Protein AF-I4VQX2-F1 (afdb_monomer)

Structure (mmCIF, N/CA/C/O backbone):
data_AF-I4VQX2-F1
#
_entry.id   AF-I4VQX2-F1
#
loop_
_atom_site.group_PDB
_atom_site.id
_atom_site.type_symbol
_atom_site.label_atom_id
_atom_site.label_alt_id
_atom_site.label_comp_id
_atom_site.label_asym_id
_atom_site.label_entity_id
_atom_site.label_seq_id
_atom_site.pdbx_PDB_ins_code
_atom_site.Cartn_x
_atom_site.Cartn_y
_atom_site.Cartn_z
_atom_site.occupancy
_atom_site.B_iso_or_equiv
_atom_site.auth_seq_id
_atom_site.auth_comp_id
_atom_site.auth_asym_id
_atom_site.auth_atom_id
_atom_site.pdbx_PDB_model_num
ATOM 1 N N . MET A 1 1 ? -6.074 4.487 14.059 1.00 84.56 1 MET A N 1
ATOM 2 C CA . MET A 1 1 ? -6.327 4.906 12.659 1.00 84.56 1 MET A CA 1
ATOM 3 C C . MET A 1 1 ? -5.172 5.725 12.090 1.00 84.56 1 MET A C 1
ATOM 5 O O . MET A 1 1 ? -4.610 5.295 11.096 1.00 84.56 1 MET A O 1
ATOM 9 N N . VAL A 1 2 ? -4.768 6.838 12.719 1.00 89.19 2 VAL A N 1
ATOM 10 C CA . VAL A 1 2 ? -3.689 7.712 12.203 1.00 89.19 2 VAL A CA 1
ATOM 11 C C . VAL A 1 2 ? -2.373 6.962 11.964 1.00 89.19 2 VAL A C 1
ATOM 13 O O . VAL A 1 2 ? -1.814 7.066 10.882 1.00 89.19 2 VAL A O 1
ATOM 16 N N . ALA A 1 3 ? -1.926 6.132 12.912 1.00 93.50 3 ALA A N 1
ATOM 17 C CA . ALA A 1 3 ? -0.709 5.331 12.740 1.00 93.50 3 ALA A CA 1
ATOM 18 C C . ALA A 1 3 ? -0.769 4.387 11.521 1.00 93.50 3 ALA A C 1
ATOM 20 O O . ALA A 1 3 ? 0.198 4.289 10.776 1.00 93.50 3 ALA A O 1
ATOM 21 N N . VAL A 1 4 ? -1.921 3.748 11.273 1.00 92.50 4 VAL A N 1
ATOM 22 C CA . VAL A 1 4 ? -2.128 2.880 10.098 1.00 92.50 4 VAL A CA 1
ATOM 23 C C . VAL A 1 4 ? -2.120 3.693 8.807 1.00 92.50 4 VAL A C 1
ATOM 25 O O . VAL A 1 4 ? -1.539 3.252 7.826 1.00 92.50 4 VAL A O 1
ATOM 28 N N . ALA A 1 5 ? -2.698 4.896 8.808 1.00 92.12 5 ALA A N 1
ATOM 29 C CA . ALA A 1 5 ? -2.647 5.788 7.653 1.00 92.12 5 ALA A CA 1
ATOM 30 C C . ALA A 1 5 ? -1.213 6.262 7.353 1.00 92.12 5 ALA A C 1
ATOM 32 O O . ALA A 1 5 ? -0.801 6.247 6.198 1.00 92.12 5 ALA A O 1
ATOM 33 N N . ILE A 1 6 ? -0.428 6.619 8.377 1.00 93.12 6 ILE A N 1
ATOM 34 C CA . ILE A 1 6 ? 0.991 6.976 8.210 1.00 93.12 6 ILE A CA 1
ATOM 35 C C . ILE A 1 6 ? 1.769 5.782 7.657 1.00 93.12 6 ILE A C 1
ATOM 37 O O . ILE A 1 6 ? 2.477 5.924 6.663 1.00 93.12 6 ILE A O 1
ATOM 41 N N . LEU A 1 7 ? 1.596 4.599 8.253 1.00 94.69 7 LEU A N 1
ATOM 42 C CA . LEU A 1 7 ? 2.227 3.374 7.770 1.00 94.69 7 LEU A CA 1
ATOM 43 C C . LEU A 1 7 ? 1.851 3.096 6.310 1.00 94.69 7 LEU A C 1
ATOM 45 O O . LEU A 1 7 ? 2.723 2.799 5.505 1.00 94.69 7 LEU A O 1
ATOM 49 N N . PHE A 1 8 ? 0.580 3.265 5.946 1.00 95.25 8 PHE A N 1
ATOM 50 C CA . PHE A 1 8 ? 0.103 3.094 4.577 1.00 95.25 8 PHE A CA 1
ATOM 51 C C . PHE A 1 8 ? 0.802 4.044 3.595 1.00 95.25 8 PHE A C 1
ATOM 53 O O . PHE A 1 8 ? 1.217 3.613 2.520 1.00 95.25 8 PHE A O 1
ATOM 60 N N . VAL A 1 9 ? 0.977 5.320 3.957 1.00 93.56 9 VAL A N 1
ATOM 61 C CA . VAL A 1 9 ? 1.700 6.300 3.125 1.00 93.56 9 VAL A CA 1
ATOM 62 C C . VAL A 1 9 ? 3.159 5.883 2.941 1.00 93.56 9 VAL A C 1
ATOM 64 O O . VAL A 1 9 ? 3.666 5.891 1.820 1.00 93.56 9 VAL A O 1
ATOM 67 N N . LEU A 1 10 ? 3.830 5.480 4.023 1.00 93.12 10 LEU A N 1
ATOM 68 C CA . LEU A 1 10 ? 5.229 5.049 3.971 1.00 93.12 10 LEU A CA 1
ATOM 69 C C . LEU A 1 10 ? 5.395 3.800 3.100 1.00 93.12 10 LEU A C 1
ATOM 71 O O . LEU A 1 10 ? 6.273 3.765 2.241 1.00 93.12 10 LEU A O 1
ATOM 75 N N . LEU A 1 11 ? 4.520 2.807 3.278 1.00 92.56 11 LEU A N 1
ATOM 76 C CA . LEU A 1 11 ? 4.521 1.595 2.467 1.00 92.56 11 LEU A CA 1
ATOM 77 C C . LEU A 1 11 ? 4.214 1.908 0.997 1.00 92.56 11 LEU A C 1
ATOM 79 O O . LEU A 1 11 ? 4.886 1.373 0.126 1.00 92.56 11 LEU A O 1
ATOM 83 N N . THR A 1 12 ? 3.284 2.826 0.711 1.00 91.62 12 THR A N 1
ATOM 84 C CA . THR A 1 12 ? 2.987 3.292 -0.659 1.00 91.62 12 THR A CA 1
ATOM 85 C C . THR A 1 12 ? 4.236 3.835 -1.354 1.00 91.62 12 THR A C 1
ATOM 87 O O . THR A 1 12 ? 4.509 3.480 -2.499 1.00 91.62 12 THR A O 1
ATOM 90 N N . GLY A 1 13 ? 5.026 4.654 -0.655 1.00 88.38 13 GLY A N 1
ATOM 91 C CA . GLY A 1 13 ? 6.282 5.185 -1.187 1.00 88.38 13 GLY A CA 1
ATOM 92 C C . GLY A 1 13 ? 7.330 4.107 -1.486 1.00 88.38 13 GLY A C 1
ATOM 93 O O . GLY A 1 13 ? 8.127 4.278 -2.406 1.00 88.38 13 GLY A O 1
ATOM 94 N N . LEU A 1 14 ? 7.323 2.993 -0.744 1.00 89.25 14 LEU A N 1
ATOM 95 C CA . LEU A 1 14 ? 8.216 1.856 -0.997 1.00 89.25 14 LEU A CA 1
ATOM 96 C C . LEU A 1 14 ? 7.824 1.078 -2.256 1.00 89.25 14 LEU A C 1
ATOM 98 O O . LEU A 1 14 ? 8.711 0.720 -3.025 1.00 89.25 14 LEU A O 1
ATOM 102 N N . ILE A 1 15 ? 6.528 0.831 -2.478 1.00 89.50 15 ILE A N 1
ATOM 103 C CA . ILE A 1 15 ? 6.069 0.083 -3.665 1.00 89.50 15 ILE A CA 1
ATOM 104 C C . ILE A 1 15 ? 6.214 0.895 -4.950 1.00 89.50 15 ILE A C 1
ATOM 106 O O . ILE A 1 15 ? 6.512 0.324 -5.992 1.00 89.50 15 ILE A O 1
ATOM 110 N N . ASP A 1 16 ? 5.985 2.208 -4.891 1.00 86.94 16 ASP A N 1
ATOM 111 C CA . ASP A 1 16 ? 6.117 3.070 -6.069 1.00 86.94 16 ASP A CA 1
ATOM 112 C C . ASP A 1 16 ? 7.591 3.244 -6.486 1.00 86.94 16 ASP A C 1
ATOM 114 O O . ASP A 1 16 ? 7.917 3.345 -7.665 1.00 86.94 16 ASP A O 1
ATOM 118 N N . GLY A 1 17 ? 8.519 3.277 -5.521 1.00 79.31 17 GLY A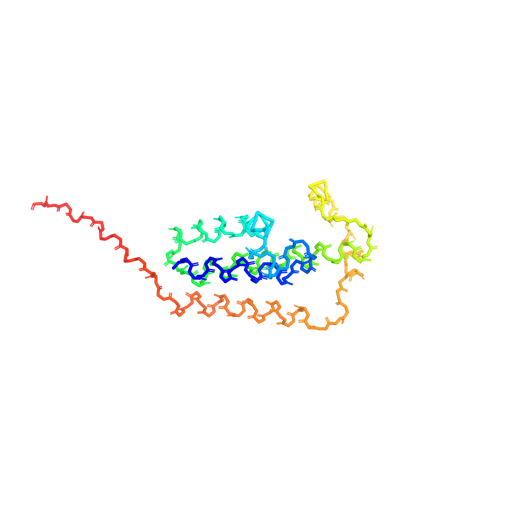 N 1
ATOM 119 C CA . GLY A 1 17 ? 9.964 3.297 -5.787 1.00 79.31 17 GLY A CA 1
ATOM 120 C C . GLY A 1 17 ? 10.503 4.592 -6.421 1.00 79.31 17 GLY A C 1
ATOM 121 O O . GLY A 1 17 ? 11.718 4.781 -6.513 1.00 79.31 17 GLY A O 1
ATOM 122 N N . HIS A 1 18 ? 9.637 5.530 -6.814 1.00 82.56 18 HIS A N 1
ATOM 123 C CA . HIS A 1 18 ? 10.034 6.820 -7.372 1.00 82.56 18 HIS A CA 1
ATOM 124 C C . HIS A 1 18 ? 10.691 7.732 -6.319 1.00 82.56 18 HIS A C 1
ATOM 126 O O . HIS A 1 18 ? 10.182 7.955 -5.218 1.00 82.56 18 HIS A O 1
ATOM 132 N N . LYS A 1 19 ? 11.804 8.381 -6.694 1.00 82.75 19 LYS A N 1
ATOM 133 C CA . LYS A 1 19 ? 12.594 9.264 -5.803 1.00 82.75 19 LYS A CA 1
ATOM 134 C C . LYS A 1 19 ? 11.803 10.446 -5.214 1.00 82.75 19 LYS A C 1
ATOM 136 O O . LYS A 1 19 ? 12.196 10.992 -4.179 1.00 82.75 19 LYS A O 1
ATOM 141 N N . GLY A 1 20 ? 10.726 10.871 -5.881 1.00 82.50 20 GLY A N 1
ATOM 142 C CA . GLY A 1 20 ? 9.850 11.965 -5.442 1.00 82.50 20 GLY A CA 1
ATOM 143 C C . GLY A 1 20 ? 8.862 11.579 -4.335 1.00 82.50 20 GLY A C 1
ATOM 144 O O . GLY A 1 20 ? 8.379 12.457 -3.626 1.00 82.50 20 GLY A O 1
ATOM 145 N N . VAL A 1 21 ? 8.607 10.282 -4.146 1.00 85.38 21 VAL A N 1
ATOM 146 C CA . VAL A 1 21 ? 7.630 9.752 -3.176 1.00 85.38 21 VAL A CA 1
ATOM 147 C C . VAL A 1 21 ? 8.257 8.799 -2.155 1.00 85.38 21 VAL A C 1
ATOM 149 O O . VAL A 1 21 ? 7.542 8.181 -1.371 1.00 85.38 21 VAL A O 1
ATOM 152 N N . ALA A 1 22 ? 9.590 8.693 -2.140 1.00 88.38 22 ALA A N 1
ATOM 153 C CA . ALA A 1 22 ? 10.318 7.875 -1.177 1.00 88.38 22 ALA A CA 1
ATOM 154 C C . ALA A 1 22 ? 9.920 8.228 0.273 1.00 88.38 22 ALA A C 1
ATOM 156 O O . ALA A 1 22 ? 9.677 9.403 0.556 1.00 88.38 22 ALA A O 1
ATOM 157 N N . PRO A 1 23 ? 9.927 7.274 1.222 1.00 86.69 23 PRO A N 1
ATOM 158 C CA . PRO A 1 23 ? 9.432 7.500 2.586 1.00 86.69 23 PRO A CA 1
ATOM 159 C C . PRO A 1 23 ? 10.025 8.736 3.280 1.00 86.69 23 PRO A C 1
ATOM 161 O O . PRO A 1 23 ? 9.306 9.507 3.912 1.00 86.69 23 PRO A O 1
ATOM 164 N N . LEU A 1 24 ? 11.325 8.988 3.092 1.00 88.56 24 LEU A N 1
ATOM 165 C CA . LEU A 1 24 ? 12.017 10.137 3.684 1.00 88.56 24 LEU A CA 1
ATOM 166 C C . LEU A 1 24 ? 11.523 11.490 3.137 1.00 88.56 24 LEU A C 1
ATOM 168 O O . LEU A 1 24 ? 11.588 12.503 3.834 1.00 88.56 24 LEU A O 1
ATOM 172 N N . ARG A 1 25 ? 10.968 11.521 1.915 1.00 89.00 25 ARG A N 1
ATOM 173 C CA . ARG A 1 25 ? 10.368 12.730 1.327 1.00 89.00 25 ARG A CA 1
ATOM 174 C C . ARG A 1 25 ? 9.172 13.221 2.125 1.00 89.00 25 ARG A C 1
ATOM 176 O O . ARG A 1 25 ? 8.866 14.401 2.020 1.00 89.00 25 ARG A O 1
ATOM 183 N N . LEU A 1 26 ? 8.544 12.391 2.960 1.00 85.00 26 LEU A N 1
ATOM 184 C CA . LEU A 1 26 ? 7.452 12.828 3.827 1.00 85.00 26 LEU A CA 1
ATOM 185 C C . LEU A 1 26 ? 7.877 13.966 4.777 1.00 85.00 26 LEU A C 1
ATOM 187 O O . LEU A 1 26 ? 7.062 14.828 5.084 1.00 85.00 26 LEU A O 1
ATOM 191 N N . LEU A 1 27 ? 9.151 14.010 5.186 1.00 89.75 27 LEU A N 1
ATOM 192 C CA . LEU A 1 27 ? 9.681 15.042 6.089 1.00 89.75 27 LEU A CA 1
ATOM 193 C C . LEU A 1 27 ? 10.034 16.357 5.379 1.00 89.75 27 LEU A C 1
ATOM 195 O O . LEU A 1 27 ? 10.069 17.406 6.012 1.00 89.75 27 LEU A O 1
ATOM 199 N N . ILE A 1 28 ? 10.311 16.301 4.075 1.00 91.19 28 ILE A N 1
ATOM 200 C CA . ILE A 1 28 ? 10.831 17.439 3.297 1.00 91.19 28 ILE A CA 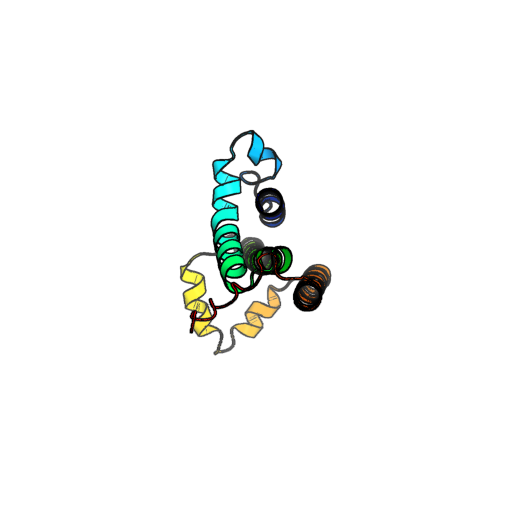1
ATOM 201 C C . ILE A 1 28 ? 9.748 18.007 2.372 1.00 91.19 28 ILE A C 1
ATOM 203 O O . ILE A 1 28 ? 9.600 19.216 2.223 1.00 91.19 28 ILE A O 1
ATOM 207 N N . GLN A 1 29 ? 8.978 17.128 1.733 1.00 89.81 29 GLN A N 1
ATOM 208 C CA . GLN A 1 29 ? 7.953 17.451 0.750 1.00 89.81 29 GLN A CA 1
ATOM 209 C C . GLN A 1 29 ? 6.767 16.475 0.872 1.00 89.81 29 GLN A C 1
ATOM 211 O O . GLN A 1 29 ? 6.568 15.614 0.012 1.00 89.81 29 GLN A O 1
ATOM 216 N N . PRO A 1 30 ? 5.930 16.613 1.918 1.00 89.12 30 PRO A N 1
ATOM 217 C CA . PRO A 1 30 ? 4.873 15.646 2.228 1.00 89.12 30 PRO A CA 1
ATOM 218 C C . PRO A 1 30 ? 3.783 15.548 1.158 1.00 89.12 30 PRO A C 1
ATOM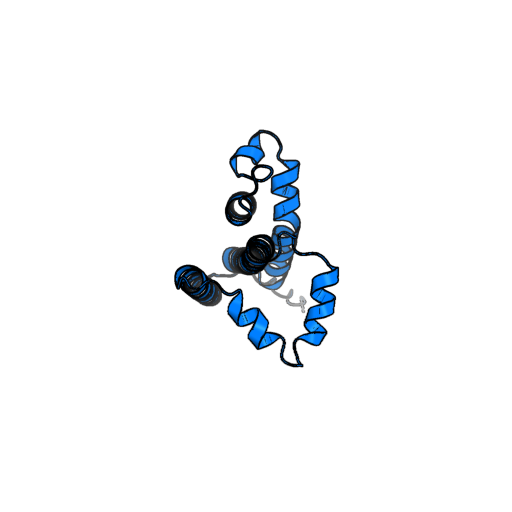 220 O O . PRO A 1 30 ? 3.107 14.526 1.062 1.00 89.12 30 PRO A O 1
ATOM 223 N N . LYS A 1 31 ? 3.610 16.592 0.337 1.00 91.69 31 LYS A N 1
ATOM 224 C CA . LYS A 1 31 ? 2.535 16.669 -0.661 1.00 91.69 31 LYS A CA 1
ATOM 225 C C . LYS A 1 31 ? 2.550 15.491 -1.638 1.00 91.69 31 LYS A C 1
ATOM 227 O O . LYS A 1 31 ? 1.486 14.956 -1.923 1.00 91.69 31 LYS A O 1
ATOM 232 N N . PHE A 1 32 ? 3.720 15.071 -2.126 1.00 88.56 32 PHE A N 1
ATOM 233 C CA . PHE A 1 32 ? 3.799 14.006 -3.132 1.00 88.56 32 PHE A CA 1
ATOM 234 C C . PHE A 1 32 ? 3.551 12.605 -2.560 1.00 88.56 32 PHE A C 1
ATOM 236 O O . PHE A 1 32 ? 2.665 11.933 -3.086 1.00 88.56 32 PHE A O 1
ATOM 243 N N . PRO A 1 33 ? 4.210 12.164 -1.466 1.00 90.06 33 PRO A N 1
ATOM 244 C CA . PRO A 1 33 ? 3.862 10.894 -0.825 1.00 90.06 33 PRO A CA 1
ATOM 245 C C . PRO A 1 33 ? 2.383 10.808 -0.421 1.00 90.06 33 PRO A C 1
ATOM 247 O O . PRO A 1 33 ? 1.749 9.772 -0.616 1.00 90.06 33 PRO A O 1
ATOM 250 N N . LEU A 1 34 ? 1.808 11.903 0.094 1.00 91.50 34 LEU A N 1
ATOM 251 C CA . LEU A 1 34 ? 0.395 11.946 0.479 1.00 91.50 34 LEU A CA 1
ATOM 252 C C . LEU A 1 34 ? -0.540 11.856 -0.726 1.00 91.50 34 LEU A C 1
ATOM 254 O O . LEU A 1 34 ? -1.488 11.080 -0.685 1.00 91.50 34 LEU A O 1
ATOM 258 N N . ALA A 1 35 ? -0.281 12.619 -1.792 1.00 92.25 35 ALA A N 1
ATOM 259 C CA . ALA A 1 35 ? -1.091 12.568 -3.009 1.00 92.25 35 ALA A CA 1
ATOM 260 C C . ALA A 1 35 ? -1.074 11.170 -3.637 1.00 92.25 35 ALA A C 1
ATOM 262 O O . ALA A 1 35 ? -2.108 10.688 -4.091 1.00 92.25 35 ALA A O 1
ATOM 263 N N . ASN A 1 36 ? 0.080 10.505 -3.597 1.00 91.50 36 ASN A N 1
ATOM 264 C CA . ASN A 1 36 ? 0.253 9.161 -4.132 1.00 91.50 36 ASN A CA 1
ATOM 265 C C . ASN A 1 36 ? -0.523 8.105 -3.330 1.00 91.50 36 ASN A C 1
ATOM 267 O O . ASN A 1 36 ? -1.153 7.217 -3.893 1.00 91.50 36 ASN A O 1
ATOM 271 N N . ALA A 1 37 ? -0.533 8.236 -2.002 1.00 93.88 37 ALA A N 1
ATOM 272 C CA . ALA A 1 37 ? -1.273 7.344 -1.115 1.00 93.88 37 ALA A CA 1
ATOM 273 C C . ALA A 1 37 ? -2.772 7.671 -1.023 1.00 93.88 37 ALA A C 1
ATOM 275 O O . ALA A 1 37 ? -3.547 6.843 -0.545 1.00 93.88 37 ALA A O 1
ATOM 276 N N . LEU A 1 38 ? -3.201 8.863 -1.454 1.00 94.81 38 LEU A N 1
ATOM 277 C CA . LEU A 1 38 ? -4.565 9.358 -1.269 1.00 94.81 38 LEU A CA 1
ATOM 278 C C . LEU A 1 38 ? -5.643 8.415 -1.833 1.00 94.81 38 LEU A C 1
ATOM 280 O O . LEU A 1 38 ? -6.588 8.133 -1.094 1.00 94.81 38 LEU A O 1
ATOM 284 N N . PRO A 1 39 ? -5.536 7.872 -3.065 1.00 94.62 39 PRO A N 1
ATOM 285 C CA . PRO A 1 39 ? -6.543 6.946 -3.584 1.00 94.62 39 PRO A CA 1
ATOM 286 C C . PRO A 1 39 ? -6.698 5.697 -2.706 1.00 94.62 39 PRO A C 1
ATOM 288 O O . PRO A 1 39 ? -7.819 5.299 -2.384 1.00 94.62 39 PRO A O 1
ATOM 291 N N . GLY A 1 40 ? -5.581 5.115 -2.257 1.00 95.12 40 GLY A N 1
ATOM 292 C CA . GLY A 1 40 ? -5.578 3.956 -1.368 1.00 95.12 40 GLY A CA 1
ATOM 293 C C . GLY A 1 40 ? -6.098 4.268 0.033 1.00 95.12 40 GLY A C 1
ATOM 294 O O . GLY A 1 40 ? -6.866 3.484 0.589 1.00 95.12 40 GLY A O 1
ATOM 295 N N . LEU A 1 41 ? -5.765 5.439 0.584 1.00 96.06 41 LEU A N 1
ATOM 296 C CA . LEU A 1 41 ? -6.300 5.916 1.863 1.00 96.06 41 LEU A CA 1
ATOM 297 C C . LEU A 1 41 ? -7.820 6.113 1.806 1.00 96.06 41 LEU A C 1
ATOM 299 O O . LEU A 1 41 ? -8.519 5.736 2.748 1.00 96.06 41 LEU A O 1
ATOM 303 N N . LEU A 1 42 ? -8.340 6.670 0.708 1.00 97.12 42 LEU A N 1
ATOM 304 C CA . LEU A 1 42 ? -9.779 6.841 0.494 1.00 97.12 42 LEU A CA 1
ATOM 305 C C . LEU A 1 42 ? -10.487 5.488 0.371 1.00 97.12 42 LEU A C 1
ATOM 307 O O . LEU A 1 42 ? -11.514 5.279 1.018 1.00 97.12 42 LEU A O 1
ATOM 311 N N . LEU A 1 43 ? -9.920 4.551 -0.394 1.00 97.12 43 LEU A N 1
ATOM 312 C CA . LEU A 1 43 ? -10.462 3.198 -0.527 1.00 97.12 43 LEU A CA 1
ATOM 313 C C . LEU A 1 43 ? -10.442 2.445 0.810 1.00 97.12 43 LEU A C 1
ATOM 315 O O . LEU A 1 43 ? -11.455 1.872 1.206 1.00 97.12 43 LEU A O 1
ATOM 319 N N . GLY A 1 44 ? -9.322 2.478 1.534 1.00 96.19 44 GLY A N 1
ATOM 320 C CA . GLY A 1 44 ? -9.194 1.868 2.858 1.00 96.19 44 GLY A CA 1
ATOM 321 C C . GLY A 1 44 ? -10.157 2.488 3.872 1.00 96.19 44 GLY A C 1
ATOM 322 O O . GLY A 1 44 ? -10.781 1.769 4.650 1.00 96.19 44 GLY A O 1
ATOM 323 N N . GLY A 1 45 ? -10.353 3.808 3.817 1.00 95.00 45 GLY A N 1
ATOM 324 C CA . GLY A 1 45 ? -11.355 4.517 4.613 1.00 95.00 45 GLY A CA 1
ATOM 325 C C . GLY A 1 45 ? -12.784 4.078 4.288 1.00 95.00 45 GLY A C 1
ATOM 326 O O . GLY A 1 45 ? -13.552 3.777 5.200 1.00 95.00 45 GLY A O 1
ATOM 327 N N . LEU A 1 46 ? -13.132 3.963 3.004 1.00 95.88 46 LEU A N 1
ATOM 328 C CA . LEU A 1 46 ? -14.436 3.464 2.564 1.00 95.88 46 LEU A CA 1
ATOM 329 C C . LEU A 1 46 ? -14.674 2.020 3.027 1.00 95.88 46 LEU A C 1
ATOM 331 O O . LEU A 1 46 ? -15.710 1.721 3.620 1.00 95.88 46 LEU A O 1
ATOM 335 N N . LEU A 1 47 ? -13.700 1.133 2.821 1.00 94.75 47 LEU A N 1
ATOM 336 C CA . LEU A 1 47 ? -13.764 -0.254 3.283 1.00 94.75 47 LEU A CA 1
ATOM 337 C C . LEU A 1 47 ? -13.879 -0.336 4.808 1.00 94.75 47 LEU A C 1
ATOM 339 O O . LEU A 1 47 ? -14.626 -1.174 5.314 1.00 94.75 47 LEU A O 1
ATOM 343 N N . LEU A 1 48 ? -13.211 0.557 5.543 1.00 94.44 48 LEU A N 1
ATOM 344 C CA . LEU A 1 48 ? -13.318 0.636 6.997 1.00 94.44 48 LEU A CA 1
ATOM 345 C C . LEU A 1 48 ? -14.722 1.069 7.426 1.00 94.44 48 LEU A C 1
ATOM 347 O O . LEU A 1 48 ? -15.261 0.511 8.378 1.00 94.44 48 LEU A O 1
ATOM 351 N N . LEU A 1 49 ? -15.342 2.024 6.732 1.00 92.94 49 LEU A N 1
ATOM 352 C CA . LEU A 1 49 ? -16.719 2.434 7.024 1.00 92.94 49 LEU A CA 1
ATOM 353 C C . LEU A 1 49 ? -17.708 1.273 6.838 1.00 92.94 49 LEU A C 1
ATOM 355 O O . LEU A 1 49 ? -18.629 1.112 7.642 1.00 92.94 49 LEU A O 1
ATOM 359 N N . LEU A 1 50 ? -17.492 0.445 5.812 1.00 91.94 50 LEU A N 1
ATOM 360 C CA . LEU A 1 50 ? -18.358 -0.685 5.474 1.00 91.94 50 LEU A CA 1
ATOM 361 C C . LEU A 1 50 ? -18.121 -1.909 6.375 1.00 91.94 50 LEU A C 1
ATOM 363 O O . LEU A 1 50 ? -19.070 -2.480 6.912 1.00 91.94 50 LEU A O 1
ATOM 367 N N . SER A 1 51 ? -16.863 -2.311 6.555 1.00 90.69 51 SER A N 1
ATOM 368 C CA . SER A 1 51 ? -16.476 -3.543 7.260 1.00 90.69 51 SER A CA 1
ATOM 369 C C . SER A 1 51 ? -16.247 -3.340 8.756 1.00 90.69 51 SER A C 1
ATOM 371 O O . SER A 1 51 ? -16.394 -4.281 9.538 1.00 90.69 51 SER A O 1
ATOM 373 N N . ARG A 1 52 ? -15.882 -2.114 9.158 1.00 91.44 52 ARG A N 1
ATOM 374 C CA . ARG A 1 52 ? -15.434 -1.733 10.507 1.00 91.44 52 ARG A CA 1
ATOM 375 C C . ARG A 1 52 ? -14.167 -2.451 10.973 1.00 91.44 52 ARG A C 1
ATOM 377 O O . ARG A 1 52 ? -13.875 -2.412 12.162 1.00 91.44 52 ARG A O 1
ATOM 384 N N . ARG A 1 53 ? -13.413 -3.085 10.075 1.00 92.88 53 ARG A N 1
ATOM 385 C CA . ARG A 1 53 ? -12.153 -3.788 10.372 1.00 92.88 53 ARG A CA 1
ATOM 386 C C . ARG A 1 53 ? -10.986 -2.976 9.823 1.00 92.88 53 ARG A C 1
ATOM 388 O O . ARG A 1 53 ? -10.992 -2.629 8.642 1.00 92.88 53 ARG A O 1
ATOM 395 N N . LEU A 1 54 ? -10.033 -2.602 10.673 1.00 94.19 54 LEU A N 1
ATOM 396 C CA . LEU A 1 54 ? -8.973 -1.653 10.324 1.00 94.19 54 LEU A CA 1
ATOM 397 C C . LEU A 1 54 ? -7.942 -2.268 9.396 1.00 94.19 54 LEU A C 1
ATOM 399 O O . LEU A 1 54 ? -7.718 -1.759 8.298 1.00 94.19 54 LEU A O 1
ATOM 403 N N . LEU A 1 55 ? -7.305 -3.336 9.865 1.00 94.38 55 LEU A N 1
ATOM 404 C CA . LEU A 1 55 ? -6.170 -3.963 9.208 1.00 94.38 55 LEU A CA 1
ATOM 405 C C . LEU A 1 55 ? -6.628 -4.626 7.917 1.00 94.38 55 LEU A C 1
ATOM 407 O O . LEU A 1 55 ? -5.958 -4.484 6.903 1.00 94.38 55 LEU A O 1
ATOM 411 N N . TRP A 1 56 ? -7.803 -5.251 7.917 1.00 95.56 56 TRP A N 1
ATOM 412 C CA . TRP A 1 56 ? -8.401 -5.836 6.727 1.00 95.56 56 TRP A CA 1
ATOM 413 C C . TRP A 1 56 ? -8.669 -4.785 5.647 1.00 95.56 56 TRP A C 1
ATOM 415 O O . TRP A 1 56 ? -8.295 -4.978 4.494 1.00 95.56 56 TRP A O 1
ATOM 425 N N . SER A 1 57 ? -9.261 -3.642 6.009 1.00 95.69 57 SER A N 1
ATOM 426 C CA . SER A 1 57 ? -9.621 -2.598 5.038 1.00 95.69 57 SER A CA 1
ATOM 427 C C . SER A 1 57 ? -8.398 -1.931 4.419 1.00 95.69 57 SER A C 1
ATOM 429 O O . SER A 1 57 ? -8.299 -1.816 3.198 1.00 95.69 57 SER A O 1
ATOM 431 N N . PHE A 1 58 ? -7.452 -1.504 5.259 1.00 96.06 58 PHE A N 1
ATOM 432 C CA . PHE A 1 58 ? -6.220 -0.873 4.785 1.00 96.06 58 PHE A CA 1
ATOM 433 C C . PHE A 1 58 ? -5.284 -1.887 4.123 1.00 96.06 58 PHE A C 1
ATOM 435 O O . PHE A 1 58 ? -4.631 -1.547 3.144 1.00 96.06 58 PHE A O 1
ATOM 442 N N . GLY A 1 59 ? -5.259 -3.133 4.595 1.00 95.62 59 GLY A N 1
ATOM 443 C CA . GLY A 1 59 ? -4.510 -4.222 3.975 1.00 95.62 59 GLY A CA 1
ATOM 444 C C . GLY A 1 59 ? -5.032 -4.554 2.581 1.00 95.62 59 GLY A C 1
ATOM 445 O O . GLY A 1 59 ? -4.242 -4.664 1.648 1.00 95.62 59 GLY A O 1
ATOM 446 N N . LEU A 1 60 ? -6.354 -4.656 2.405 1.00 96.62 60 LEU A N 1
ATOM 447 C CA . LEU A 1 60 ? -6.951 -4.930 1.098 1.00 96.62 60 LEU A CA 1
ATOM 448 C C . LEU A 1 60 ? -6.706 -3.772 0.125 1.00 96.62 60 LEU A C 1
ATOM 450 O O . LEU A 1 60 ? -6.305 -4.004 -1.014 1.00 96.62 60 LEU A O 1
ATOM 454 N N . ALA A 1 61 ? -6.889 -2.530 0.581 1.00 96.94 61 ALA A N 1
ATOM 455 C CA . ALA A 1 61 ? -6.573 -1.352 -0.222 1.00 96.94 61 ALA A CA 1
ATOM 456 C C . ALA A 1 61 ? -5.091 -1.327 -0.632 1.00 96.94 61 ALA A C 1
ATOM 458 O O . ALA A 1 61 ? -4.781 -1.057 -1.791 1.00 96.94 61 ALA A O 1
ATOM 459 N N . TYR A 1 62 ? -4.187 -1.669 0.290 1.00 95.88 62 TYR A N 1
ATOM 460 C CA . TYR A 1 62 ? -2.753 -1.738 0.027 1.00 95.88 62 TYR A CA 1
ATOM 461 C C . TYR A 1 62 ? -2.412 -2.826 -0.993 1.00 95.88 62 TYR A C 1
ATOM 463 O O . TYR A 1 62 ? -1.659 -2.564 -1.924 1.00 95.88 62 TYR A O 1
ATOM 471 N N . LEU A 1 63 ? -2.995 -4.023 -0.863 1.00 95.56 63 LEU A N 1
ATOM 472 C CA . LEU A 1 63 ? -2.771 -5.131 -1.793 1.00 95.56 63 LEU A CA 1
ATOM 473 C C . LEU A 1 63 ? -3.2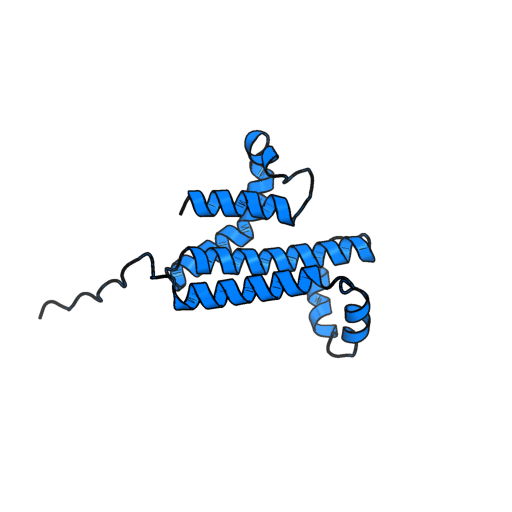09 -4.761 -3.216 1.00 95.56 63 LEU A C 1
ATOM 475 O O . LEU A 1 63 ? -2.457 -4.969 -4.165 1.00 95.56 63 LEU A O 1
ATOM 479 N N . LEU A 1 64 ? -4.395 -4.166 -3.366 1.00 95.06 64 LEU A N 1
ATOM 480 C CA . LEU A 1 64 ? -4.891 -3.697 -4.664 1.00 95.06 64 LEU A CA 1
ATOM 481 C C . LEU A 1 64 ? -3.983 -2.619 -5.260 1.00 95.06 64 LEU A C 1
ATOM 483 O O . LEU A 1 64 ? -3.651 -2.659 -6.444 1.00 95.06 64 LEU A O 1
ATOM 487 N N . GLN A 1 65 ? -3.547 -1.676 -4.430 1.00 94.12 65 GLN A N 1
ATOM 488 C CA . GLN A 1 65 ? -2.634 -0.623 -4.843 1.00 94.12 65 GLN A CA 1
ATOM 489 C C . GLN A 1 65 ? -1.269 -1.191 -5.269 1.00 94.12 65 GLN A C 1
ATOM 491 O O . GLN A 1 65 ? -0.747 -0.804 -6.311 1.00 94.12 65 GLN A O 1
ATOM 496 N N . ALA A 1 66 ? -0.721 -2.152 -4.523 1.00 92.69 66 ALA A N 1
ATOM 497 C CA . ALA A 1 66 ? 0.528 -2.834 -4.854 1.00 92.69 66 ALA A CA 1
ATOM 498 C C . ALA A 1 66 ? 0.445 -3.561 -6.203 1.00 92.69 66 ALA A C 1
ATOM 500 O O . ALA A 1 66 ? 1.384 -3.489 -6.992 1.00 92.69 66 ALA A O 1
ATOM 501 N N . VAL A 1 67 ? -0.692 -4.200 -6.504 1.00 92.38 67 VAL A N 1
ATOM 502 C CA . VAL A 1 67 ? -0.935 -4.812 -7.820 1.00 92.38 67 VAL A CA 1
ATOM 503 C C . VAL A 1 67 ? -0.913 -3.755 -8.924 1.00 92.38 67 VAL A C 1
ATOM 505 O O . VAL A 1 67 ? -0.248 -3.957 -9.935 1.00 92.38 67 VAL A O 1
ATOM 508 N N . LEU A 1 68 ? -1.584 -2.615 -8.735 1.00 90.94 68 LEU A N 1
ATOM 509 C CA . LEU A 1 68 ? -1.593 -1.538 -9.731 1.00 90.94 68 LEU A CA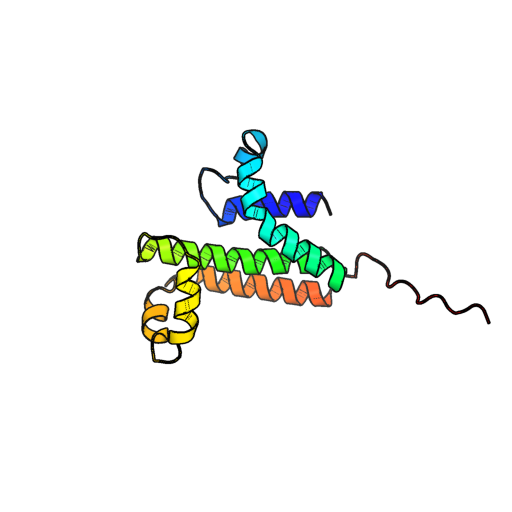 1
ATOM 510 C C . LEU A 1 68 ? -0.194 -0.958 -9.978 1.00 90.94 68 LEU A C 1
ATOM 512 O O . LEU A 1 68 ? 0.191 -0.797 -11.136 1.00 90.94 68 LEU A O 1
ATOM 516 N N . TYR A 1 69 ? 0.584 -0.693 -8.922 1.00 89.50 69 TYR A N 1
ATOM 517 C CA . TYR A 1 69 ? 1.970 -0.234 -9.072 1.00 89.50 69 TYR A CA 1
ATOM 518 C C . TYR A 1 69 ? 2.860 -1.298 -9.711 1.00 89.50 69 TYR A C 1
ATOM 520 O O . TYR A 1 69 ? 3.675 -0.958 -10.562 1.00 89.50 69 TYR A O 1
ATOM 528 N N . GLY A 1 70 ? 2.673 -2.576 -9.374 1.00 87.81 70 GLY A N 1
ATOM 529 C CA . GLY A 1 70 ? 3.395 -3.681 -10.005 1.00 87.81 70 GLY A CA 1
ATOM 530 C C . GLY A 1 70 ? 3.111 -3.778 -11.505 1.00 87.81 70 GLY A C 1
ATOM 531 O O . GLY A 1 70 ? 4.039 -3.851 -12.305 1.00 87.81 70 GLY A O 1
ATOM 532 N N . VAL A 1 71 ? 1.840 -3.695 -11.909 1.00 86.44 71 VAL A N 1
ATOM 533 C CA . VAL A 1 71 ? 1.451 -3.659 -13.330 1.00 86.44 71 VAL A CA 1
ATOM 534 C C . VAL A 1 71 ? 2.028 -2.425 -14.025 1.00 86.44 71 VAL A C 1
ATOM 536 O O . VAL A 1 71 ? 2.536 -2.532 -15.139 1.00 86.44 71 VAL A O 1
ATOM 539 N N . ASN A 1 72 ? 1.992 -1.260 -13.374 1.00 87.06 72 ASN A N 1
ATOM 540 C CA . ASN A 1 72 ? 2.600 -0.043 -13.907 1.00 87.06 72 ASN A CA 1
ATOM 541 C C . ASN A 1 72 ? 4.116 -0.199 -14.096 1.00 87.06 72 ASN A C 1
ATOM 543 O O . ASN A 1 72 ? 4.627 0.164 -15.150 1.00 87.06 72 ASN A O 1
ATOM 547 N N . ALA A 1 73 ? 4.823 -0.772 -13.121 1.00 85.06 73 ALA A N 1
ATOM 548 C CA . ALA A 1 73 ? 6.260 -1.014 -13.205 1.00 85.06 73 ALA A CA 1
ATOM 549 C C . ALA A 1 73 ? 6.603 -1.954 -14.368 1.00 85.06 73 ALA A C 1
ATOM 551 O O . ALA A 1 73 ? 7.466 -1.623 -15.176 1.00 85.06 73 ALA A O 1
ATOM 552 N N . LEU A 1 74 ? 5.854 -3.052 -14.525 1.00 84.12 74 LEU A N 1
ATOM 553 C CA . LEU A 1 74 ? 6.003 -3.956 -15.670 1.00 84.12 74 LEU A CA 1
ATOM 554 C C . LEU A 1 74 ? 5.758 -3.235 -16.993 1.00 84.12 74 LEU A C 1
ATOM 556 O O . LEU A 1 74 ? 6.474 -3.455 -17.966 1.00 84.12 74 LEU A O 1
ATOM 560 N N . LYS A 1 75 ? 4.764 -2.349 -17.048 1.00 81.44 75 LYS A N 1
ATOM 561 C CA . LYS A 1 75 ? 4.488 -1.572 -18.256 1.00 81.44 75 LYS A CA 1
ATOM 562 C C . LYS A 1 75 ? 5.633 -0.609 -18.585 1.00 81.44 75 LYS A C 1
ATOM 564 O O . LYS A 1 75 ? 6.047 -0.534 -19.738 1.00 81.44 75 LYS A O 1
ATOM 569 N N . VAL A 1 76 ? 6.161 0.097 -17.588 1.00 84.19 76 VAL A N 1
ATOM 570 C CA . VAL A 1 76 ? 7.296 1.013 -17.762 1.00 84.19 76 VAL A CA 1
ATOM 571 C C . VAL A 1 76 ? 8.546 0.254 -18.207 1.00 84.19 76 VAL A C 1
ATOM 573 O O . VAL A 1 76 ? 9.222 0.709 -19.123 1.00 84.19 76 VAL A O 1
ATOM 576 N N . GLU A 1 77 ? 8.821 -0.910 -17.620 1.00 82.25 77 GLU A N 1
ATOM 577 C CA . GLU A 1 77 ? 9.972 -1.748 -17.976 1.00 82.25 77 GLU A CA 1
ATOM 578 C C . GLU A 1 77 ? 9.883 -2.276 -19.416 1.00 82.25 77 GLU A C 1
ATOM 580 O O . GLU A 1 77 ? 10.867 -2.239 -20.149 1.00 82.25 77 GLU A O 1
ATOM 585 N N . ASN A 1 78 ? 8.697 -2.711 -19.850 1.00 78.44 78 ASN A N 1
ATOM 586 C CA . ASN A 1 78 ? 8.522 -3.348 -21.157 1.00 78.44 78 ASN A CA 1
ATOM 587 C C . ASN A 1 78 ? 8.217 -2.373 -22.307 1.00 78.44 78 ASN A C 1
ATOM 589 O O . ASN A 1 78 ? 8.544 -2.657 -23.458 1.00 78.44 78 ASN A O 1
ATOM 593 N N . LEU A 1 79 ? 7.546 -1.252 -22.029 1.00 78.81 79 LEU A N 1
ATOM 594 C CA . LEU A 1 79 ? 7.018 -0.328 -23.046 1.00 78.81 79 LEU A CA 1
ATOM 595 C C . LEU A 1 79 ? 7.525 1.110 -22.877 1.00 78.81 79 LEU A C 1
ATOM 597 O O . LEU A 1 79 ? 7.132 1.984 -23.650 1.00 78.81 79 LEU A O 1
ATOM 601 N N . GLY A 1 80 ? 8.331 1.396 -21.848 1.00 77.50 80 GLY A N 1
ATOM 602 C CA . GLY A 1 80 ? 8.888 2.729 -21.585 1.00 77.50 80 GLY A CA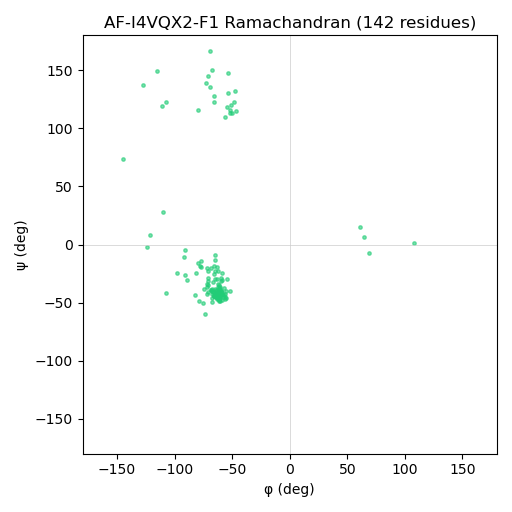 1
ATOM 603 C C . GLY A 1 80 ? 7.851 3.806 -21.251 1.00 77.50 80 GLY A C 1
ATOM 604 O O . GLY A 1 80 ? 8.199 4.981 -21.152 1.00 77.50 80 GLY A O 1
ATOM 605 N N . THR A 1 81 ? 6.576 3.439 -21.089 1.00 76.69 81 THR A N 1
ATOM 606 C CA . THR A 1 81 ? 5.472 4.375 -20.848 1.00 76.69 81 THR A CA 1
ATOM 607 C C . THR A 1 81 ? 4.670 3.972 -19.613 1.00 76.69 81 THR A C 1
ATOM 609 O O . THR A 1 81 ? 4.372 2.788 -19.431 1.00 76.69 81 THR A O 1
ATOM 612 N N . PRO A 1 82 ? 4.293 4.939 -18.755 1.00 73.88 82 PRO A N 1
ATOM 613 C CA . PRO A 1 82 ? 3.503 4.655 -17.566 1.00 73.88 82 PRO A CA 1
ATOM 614 C C . PRO A 1 82 ? 2.070 4.249 -17.925 1.00 73.88 82 PRO A C 1
ATOM 616 O O . PRO A 1 82 ? 1.603 4.402 -19.061 1.00 73.88 82 PRO A O 1
ATOM 619 N N . LEU A 1 83 ? 1.364 3.715 -16.935 1.00 74.19 83 LEU A N 1
ATOM 620 C CA . LEU A 1 83 ? -0.046 3.371 -17.030 1.00 74.19 83 LEU A CA 1
ATOM 621 C C . LEU A 1 83 ? -0.881 4.649 -17.197 1.00 74.19 83 LEU A C 1
ATOM 623 O O . LEU A 1 83 ? -0.837 5.564 -16.377 1.00 74.19 83 LEU A O 1
ATOM 627 N N . MET A 1 84 ? -1.647 4.703 -18.276 1.00 78.06 84 MET A N 1
ATOM 628 C CA . MET A 1 84 ? -2.480 5.819 -18.696 1.00 78.06 84 MET A CA 1
ATOM 629 C C . MET A 1 84 ? -3.957 5.405 -18.652 1.00 78.06 84 MET A C 1
ATOM 631 O O . MET A 1 84 ? -4.291 4.254 -18.942 1.00 78.06 84 MET A O 1
ATOM 635 N N . PRO A 1 85 ? -4.893 6.337 -18.387 1.00 74.75 85 PRO A N 1
ATOM 636 C CA . PRO A 1 85 ? -6.328 6.038 -18.406 1.00 74.75 85 PRO A CA 1
ATOM 637 C C . PRO A 1 85 ? -6.820 5.399 -19.718 1.00 74.75 85 PRO A C 1
ATOM 639 O O . PRO A 1 85 ? -7.767 4.614 -19.716 1.00 74.75 85 PRO A O 1
ATOM 642 N N . ALA A 1 86 ? -6.171 5.717 -20.843 1.00 75.75 86 ALA A N 1
ATOM 643 C CA . ALA A 1 86 ? -6.48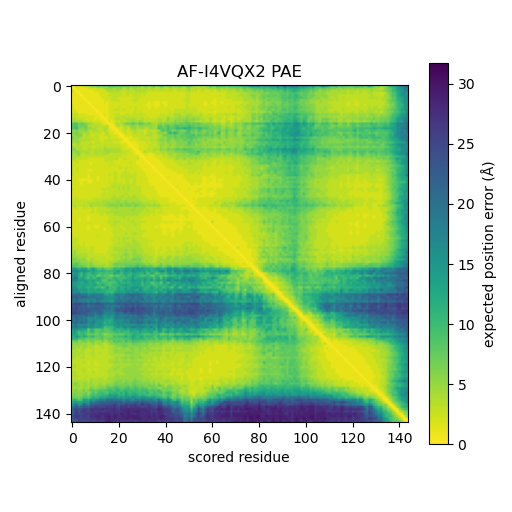5 5.150 -22.151 1.00 75.75 86 ALA A CA 1
ATOM 644 C C . ALA A 1 86 ? -6.213 3.637 -22.239 1.00 75.75 86 ALA A C 1
ATOM 646 O O . ALA A 1 86 ? -6.941 2.942 -22.947 1.00 75.75 86 ALA A O 1
ATOM 647 N N . ASP A 1 87 ? -5.248 3.107 -21.481 1.00 72.06 87 ASP A N 1
ATOM 648 C CA . ASP A 1 87 ? -4.902 1.678 -21.508 1.00 72.06 87 ASP A CA 1
ATOM 649 C C . ASP A 1 87 ? -6.034 0.809 -20.957 1.00 72.06 87 ASP A C 1
ATOM 651 O O . ASP A 1 87 ? -6.283 -0.298 -21.432 1.00 72.06 87 ASP A O 1
ATOM 655 N N . PHE A 1 88 ? -6.796 1.335 -19.998 1.00 71.25 88 PHE A N 1
ATOM 656 C CA . PHE A 1 88 ? -7.946 0.626 -19.443 1.00 71.25 88 PHE A CA 1
ATOM 657 C C . PHE A 1 88 ? -9.088 0.474 -20.456 1.00 71.25 88 PHE A C 1
ATOM 659 O O . PHE A 1 88 ? -9.904 -0.436 -20.322 1.00 71.25 88 PHE A O 1
ATOM 666 N N . ARG A 1 89 ? -9.133 1.299 -21.515 1.00 68.69 89 ARG A N 1
ATOM 667 C CA . ARG A 1 89 ? -10.101 1.131 -22.615 1.00 68.69 89 ARG A CA 1
ATOM 668 C C . ARG A 1 89 ? -9.772 -0.088 -23.483 1.00 68.69 89 ARG A C 1
ATOM 670 O O . ARG A 1 89 ? -10.683 -0.714 -24.020 1.00 68.69 89 ARG A O 1
ATOM 677 N N . MET A 1 90 ? -8.495 -0.463 -23.574 1.00 62.06 90 MET A N 1
ATOM 678 C CA . MET A 1 90 ? -8.040 -1.654 -24.301 1.00 62.06 90 MET A CA 1
ATOM 679 C C . MET A 1 90 ? -8.286 -2.958 -23.530 1.00 62.06 90 MET A C 1
ATOM 681 O O . MET A 1 90 ? -8.297 -4.028 -24.136 1.00 62.06 90 MET A O 1
ATOM 685 N N . VAL A 1 91 ? -8.590 -2.901 -22.227 1.00 63.84 91 VAL A N 1
ATOM 686 C CA . VAL A 1 91 ? -8.937 -4.098 -21.436 1.00 63.84 91 VAL A CA 1
ATOM 687 C C . VAL A 1 91 ? -10.178 -4.804 -22.002 1.00 63.84 91 VAL A C 1
ATOM 689 O O . VAL A 1 91 ? -10.246 -6.030 -22.009 1.00 63.84 91 VAL A O 1
ATOM 692 N N . GLY A 1 92 ? -11.118 -4.059 -22.597 1.00 61.00 92 GLY A N 1
ATOM 693 C CA . GLY A 1 92 ? -12.266 -4.636 -23.311 1.00 61.00 92 GLY A CA 1
ATOM 694 C C . GLY A 1 92 ? -11.895 -5.431 -24.574 1.00 61.00 92 GLY A C 1
ATOM 695 O O . GLY A 1 92 ? -12.684 -6.254 -25.039 1.00 61.00 92 GLY A O 1
ATOM 696 N N . GLN A 1 93 ? -10.692 -5.232 -25.120 1.00 61.56 93 GLN A N 1
ATOM 697 C CA . GLN A 1 93 ? -10.192 -5.900 -26.328 1.00 61.56 93 GLN A CA 1
ATOM 698 C C . GLN A 1 93 ? -9.408 -7.190 -26.017 1.00 61.56 93 GLN A C 1
ATOM 700 O O . GLN A 1 93 ? -9.183 -8.004 -26.914 1.00 61.56 93 GLN A O 1
ATOM 705 N N . LEU A 1 94 ? -9.076 -7.448 -24.743 1.00 59.72 94 LEU A N 1
ATOM 706 C CA . LEU A 1 94 ? -8.330 -8.637 -24.300 1.00 59.72 94 LEU A CA 1
ATOM 707 C C . LEU A 1 94 ? -9.043 -9.965 -24.574 1.00 59.72 94 LEU A C 1
ATOM 709 O O . LEU A 1 94 ? -8.389 -10.997 -24.720 1.00 59.72 94 LEU A O 1
ATOM 713 N N . ARG A 1 95 ? -10.374 -9.940 -24.722 1.00 60.03 95 ARG A N 1
ATOM 714 C CA . ARG A 1 95 ? -11.204 -11.127 -24.983 1.00 60.03 95 ARG A CA 1
ATOM 715 C C . ARG A 1 95 ? -10.918 -11.802 -26.337 1.00 60.03 95 ARG A C 1
ATOM 717 O O . ARG A 1 95 ? -11.436 -12.884 -26.580 1.00 60.03 95 ARG A O 1
ATOM 724 N N . LYS A 1 96 ? -10.120 -11.183 -27.219 1.00 61.22 96 LYS A N 1
ATOM 725 C CA . LYS A 1 96 ? -9.816 -11.674 -28.579 1.00 61.22 96 LYS A CA 1
ATOM 726 C C . LYS A 1 96 ? -8.365 -12.156 -28.775 1.00 61.22 96 LYS A C 1
ATOM 728 O O . LYS A 1 96 ? -7.858 -12.091 -29.887 1.00 61.22 96 LYS A O 1
ATOM 733 N N . GLY A 1 97 ? -7.692 -12.628 -27.720 1.00 58.78 97 GLY A N 1
ATOM 734 C CA . GLY A 1 97 ? -6.369 -13.274 -27.835 1.00 58.78 97 GLY A CA 1
ATOM 735 C C . GLY A 1 97 ? -5.175 -12.467 -27.310 1.00 58.78 97 GLY A C 1
ATOM 736 O O . GLY A 1 97 ? -4.056 -12.970 -27.310 1.00 58.78 97 GLY A O 1
ATOM 737 N N . GLY A 1 98 ? -5.394 -11.262 -26.769 1.00 61.00 98 GLY A N 1
ATOM 738 C CA . GLY A 1 98 ? -4.330 -10.452 -26.152 1.00 61.00 98 GLY A CA 1
ATOM 739 C C . GLY A 1 98 ? -3.713 -11.067 -24.884 1.00 61.00 98 GLY A C 1
ATOM 740 O O . GLY A 1 98 ? -2.646 -10.645 -24.450 1.00 61.00 98 GLY A O 1
ATOM 741 N N . PHE A 1 99 ? -4.344 -12.099 -24.314 1.00 62.69 99 PHE A N 1
ATOM 742 C CA . PHE A 1 99 ? -3.857 -12.798 -23.121 1.00 62.69 99 PHE A CA 1
ATOM 743 C C . PHE A 1 99 ? -2.499 -13.485 -23.343 1.00 62.69 99 PHE A C 1
ATOM 745 O O . PHE A 1 99 ? -1.665 -13.503 -22.443 1.00 62.69 99 PHE A O 1
ATOM 752 N N . HIS A 1 100 ? -2.244 -13.989 -24.555 1.00 61.97 100 HIS A N 1
ATOM 753 C CA . HIS A 1 100 ? -0.973 -14.638 -24.894 1.00 61.97 100 HIS A CA 1
ATOM 754 C C . HIS A 1 100 ? 0.193 -13.644 -24.982 1.00 61.97 100 HIS A C 1
ATOM 756 O O . HIS A 1 100 ? 1.320 -13.990 -24.641 1.00 61.97 100 HIS A O 1
ATOM 762 N N . LEU A 1 101 ? -0.087 -12.404 -25.397 1.00 62.91 101 LEU A N 1
ATOM 763 C CA . LEU A 1 101 ? 0.896 -11.321 -25.419 1.00 62.91 101 LEU A CA 1
ATOM 764 C C . LEU A 1 101 ? 1.169 -10.801 -24.001 1.00 62.91 101 LEU A C 1
ATOM 766 O O . LEU A 1 101 ? 2.317 -10.558 -23.655 1.00 62.91 101 LEU A O 1
ATOM 770 N N . LEU A 1 102 ? 0.138 -10.707 -23.150 1.00 66.00 102 LEU A N 1
ATOM 771 C CA . LEU A 1 102 ? 0.297 -10.318 -21.744 1.00 66.00 102 LEU A CA 1
ATOM 772 C C . LEU A 1 102 ? 1.124 -11.316 -20.929 1.00 66.00 102 LEU A C 1
ATOM 774 O O . LEU A 1 102 ? 1.926 -10.897 -20.099 1.00 66.00 102 LEU A O 1
ATOM 778 N N . ALA A 1 103 ? 0.948 -12.617 -21.171 1.00 67.06 103 ALA A N 1
ATOM 779 C CA . ALA A 1 103 ? 1.701 -13.657 -20.474 1.00 67.06 103 ALA A CA 1
ATOM 780 C C . ALA A 1 103 ? 3.222 -13.537 -20.691 1.00 67.06 103 ALA A C 1
ATOM 782 O O . ALA A 1 103 ? 3.985 -13.890 -19.799 1.00 67.06 103 ALA A O 1
ATOM 783 N N . GLY A 1 104 ? 3.664 -12.993 -21.832 1.00 69.94 104 GLY A N 1
ATOM 784 C CA . GLY A 1 104 ? 5.084 -12.753 -22.110 1.00 69.94 104 GLY A CA 1
ATOM 785 C C . GLY A 1 104 ? 5.707 -11.618 -21.288 1.00 69.94 104 GLY A C 1
ATOM 786 O O . GLY A 1 104 ? 6.916 -11.613 -21.086 1.00 69.94 104 GLY A O 1
ATOM 787 N N . TYR A 1 105 ? 4.895 -10.685 -20.780 1.00 70.44 105 TYR A N 1
ATOM 788 C CA . TYR A 1 105 ? 5.353 -9.556 -19.958 1.00 70.44 105 TYR A CA 1
ATOM 789 C C . TYR A 1 105 ? 5.346 -9.855 -18.456 1.00 70.44 105 TYR A C 1
ATOM 791 O O . TYR A 1 105 ? 5.736 -9.009 -17.650 1.00 70.44 105 TYR A O 1
ATOM 799 N N . LEU A 1 106 ? 4.858 -11.031 -18.060 1.00 80.81 106 LEU A N 1
ATOM 800 C CA . LEU A 1 106 ? 4.790 -11.417 -16.660 1.00 80.81 106 LEU A CA 1
ATOM 801 C C . LEU A 1 106 ? 6.202 -11.691 -16.104 1.00 80.81 106 LEU A C 1
ATOM 803 O O . LEU A 1 106 ? 7.058 -12.229 -16.814 1.00 80.81 106 LEU A O 1
ATOM 807 N N . PRO A 1 107 ? 6.463 -11.364 -14.822 1.00 81.94 107 PRO A N 1
ATOM 808 C CA . PRO A 1 107 ? 7.725 -11.702 -14.185 1.00 81.94 107 PRO A CA 1
ATOM 809 C C . PRO A 1 107 ? 8.010 -13.198 -14.314 1.00 81.94 107 PRO A C 1
ATOM 811 O O . PRO A 1 107 ? 7.168 -14.025 -13.966 1.00 81.94 107 PRO A O 1
ATOM 814 N N . HIS A 1 108 ? 9.217 -13.548 -14.754 1.00 82.25 108 HIS A N 1
ATOM 815 C CA . HIS A 1 108 ? 9.670 -14.943 -14.786 1.00 82.25 108 HIS A CA 1
ATOM 816 C C . HIS A 1 108 ? 10.084 -15.439 -13.390 1.00 82.25 108 HIS A C 1
ATOM 818 O O . HIS A 1 108 ? 10.145 -16.637 -13.126 1.00 82.25 108 HIS A O 1
ATOM 824 N N . SER A 1 109 ? 10.366 -14.505 -12.480 1.00 85.75 109 SER A N 1
ATOM 825 C CA . SER A 1 109 ? 10.692 -14.794 -11.088 1.00 85.75 109 SER A CA 1
ATOM 826 C C . SER A 1 109 ? 9.444 -15.236 -10.309 1.00 85.75 109 SER A C 1
ATOM 828 O O . SER A 1 109 ? 8.395 -14.606 -10.450 1.00 85.75 109 SER A O 1
ATOM 830 N N . PRO A 1 110 ? 9.534 -16.254 -9.432 1.00 89.44 110 PRO A N 1
ATOM 831 C CA . PRO A 1 110 ? 8.402 -16.711 -8.623 1.00 89.44 110 PRO A CA 1
ATOM 832 C C . PRO A 1 110 ? 8.025 -15.731 -7.498 1.00 89.44 110 PRO A C 1
ATOM 834 O O . PRO A 1 110 ? 6.906 -15.771 -6.984 1.00 89.44 110 PRO A O 1
ATOM 837 N N . TRP A 1 111 ? 8.943 -14.844 -7.104 1.00 89.94 111 TRP A N 1
ATOM 838 C CA . TRP A 1 111 ? 8.800 -13.987 -5.923 1.00 89.94 111 TRP A CA 1
ATOM 839 C C . TRP A 1 111 ? 7.558 -13.081 -5.922 1.00 89.94 111 TRP A C 1
ATOM 841 O O . TRP A 1 111 ? 6.870 -13.058 -4.899 1.00 89.94 111 TRP A O 1
ATOM 851 N N . PRO A 1 112 ? 7.202 -12.374 -7.015 1.00 88.88 112 PRO A N 1
ATOM 852 C CA . PRO A 1 112 ? 6.009 -11.525 -7.036 1.00 88.88 112 PRO A CA 1
ATOM 853 C C . PRO A 1 112 ? 4.714 -12.319 -6.830 1.00 88.88 112 PRO A C 1
ATOM 855 O O . PRO A 1 112 ? 3.812 -11.859 -6.131 1.00 88.88 112 PRO A O 1
ATOM 858 N N . TYR A 1 113 ? 4.632 -13.536 -7.374 1.00 89.94 113 TYR A N 1
ATOM 859 C CA . TYR A 1 113 ? 3.463 -14.402 -7.206 1.00 89.94 113 TYR A CA 1
ATOM 860 C C . TYR A 1 113 ? 3.357 -14.941 -5.782 1.00 89.94 113 TYR A C 1
ATOM 862 O O . TYR A 1 113 ? 2.268 -14.949 -5.212 1.00 89.94 113 TYR A O 1
ATOM 870 N N . LEU A 1 114 ? 4.482 -15.340 -5.178 1.00 94.38 114 LEU A N 1
ATOM 871 C CA . LEU A 1 114 ? 4.520 -15.759 -3.775 1.00 94.38 114 LEU A CA 1
ATOM 872 C C . LEU A 1 114 ? 4.120 -14.616 -2.838 1.00 94.38 114 LEU A C 1
ATOM 874 O O . LEU A 1 114 ? 3.332 -14.831 -1.920 1.00 94.38 114 LEU A O 1
ATOM 878 N N . ALA A 1 115 ? 4.601 -13.397 -3.093 1.00 91.44 115 ALA A N 1
ATOM 879 C CA . ALA A 1 115 ? 4.204 -12.214 -2.336 1.00 91.44 115 ALA A CA 1
ATOM 880 C C . ALA A 1 115 ? 2.697 -11.934 -2.465 1.00 91.44 115 ALA A C 1
ATOM 882 O O . ALA A 1 115 ? 2.040 -11.624 -1.471 1.00 91.44 115 ALA A O 1
ATOM 883 N N . LEU A 1 116 ? 2.130 -12.097 -3.665 1.00 93.44 116 LEU A N 1
ATOM 884 C CA . LEU A 1 116 ? 0.699 -11.915 -3.911 1.00 93.44 116 LEU A CA 1
ATOM 885 C C . LEU A 1 116 ? -0.151 -12.986 -3.211 1.00 93.44 116 LEU A C 1
ATOM 887 O O . LEU A 1 116 ? -1.157 -12.654 -2.584 1.00 93.44 116 LEU A O 1
ATOM 891 N N . LEU A 1 117 ? 0.279 -14.251 -3.253 1.00 96.12 117 LEU A N 1
ATOM 892 C CA . LEU A 1 117 ? -0.358 -15.350 -2.521 1.00 96.12 117 LEU A CA 1
ATOM 893 C C . LEU A 1 117 ? -0.301 -15.130 -1.007 1.00 96.12 117 LEU A C 1
ATOM 895 O O . LEU A 1 117 ? -1.317 -15.281 -0.329 1.00 96.12 117 LEU A O 1
ATOM 899 N N . ALA A 1 118 ? 0.855 -14.723 -0.481 1.00 96.00 118 ALA A N 1
ATOM 900 C CA . ALA A 1 118 ? 1.020 -14.405 0.934 1.00 96.00 118 ALA A CA 1
ATOM 901 C C . ALA A 1 118 ? 0.126 -13.228 1.353 1.00 96.00 118 ALA A C 1
ATOM 903 O O . ALA A 1 118 ? -0.543 -13.295 2.385 1.00 96.00 118 ALA A O 1
ATOM 904 N N . GLY A 1 119 ? 0.055 -12.180 0.526 1.00 94.75 119 GLY A N 1
ATOM 905 C CA . GLY A 1 119 ? -0.846 -11.049 0.732 1.00 94.75 119 GLY A CA 1
ATOM 906 C C . GLY A 1 119 ? -2.308 -11.487 0.782 1.00 94.75 119 GLY A C 1
ATOM 907 O O . GLY A 1 119 ? -3.023 -11.138 1.719 1.00 94.75 119 GLY A O 1
ATOM 908 N N . LEU A 1 120 ? -2.748 -12.312 -0.170 1.00 96.62 120 LEU A N 1
ATOM 909 C CA . LEU A 1 120 ? -4.115 -12.832 -0.199 1.00 96.62 120 LEU A CA 1
ATOM 910 C C . LEU A 1 120 ? -4.430 -13.693 1.033 1.00 96.62 120 LEU A C 1
ATOM 912 O O . LEU A 1 120 ? -5.476 -13.510 1.658 1.00 96.62 120 LEU A O 1
ATOM 916 N N . ALA A 1 121 ? -3.515 -14.583 1.422 1.00 97.00 121 ALA A N 1
ATOM 917 C CA . ALA A 1 121 ? -3.653 -15.395 2.627 1.00 97.00 121 ALA A CA 1
ATOM 918 C C . ALA A 1 121 ? -3.773 -14.521 3.888 1.00 97.00 121 ALA A C 1
ATOM 920 O O . ALA A 1 121 ? -4.633 -14.779 4.731 1.00 97.00 121 ALA A O 1
ATOM 921 N N . ALA A 1 122 ? -2.986 -13.445 3.987 1.00 96.19 122 ALA A N 1
ATOM 922 C CA . ALA A 1 122 ? -3.079 -12.485 5.084 1.00 96.19 122 ALA A CA 1
ATOM 923 C C . ALA A 1 122 ? -4.438 -11.765 5.112 1.00 96.19 122 ALA A C 1
ATOM 925 O O . ALA A 1 122 ? -5.031 -11.629 6.180 1.00 96.19 122 ALA A O 1
ATOM 926 N N . ILE A 1 123 ? -4.982 -11.360 3.957 1.00 95.81 123 ILE A N 1
ATOM 927 C CA . ILE A 1 123 ? -6.325 -10.758 3.875 1.00 95.81 123 ILE A CA 1
ATOM 928 C C . ILE A 1 123 ? -7.409 -11.737 4.334 1.00 9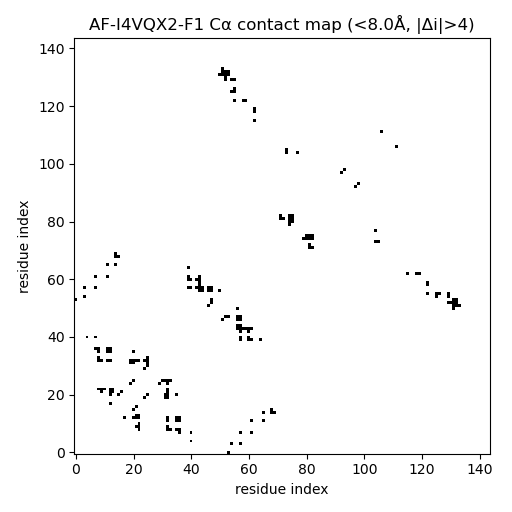5.81 123 ILE A C 1
ATOM 930 O O . ILE A 1 123 ? -8.309 -11.346 5.081 1.00 95.81 123 ILE A O 1
ATOM 934 N N . ILE A 1 124 ? -7.323 -13.007 3.932 1.00 95.50 124 ILE A N 1
ATOM 935 C CA . ILE A 1 124 ? -8.271 -14.050 4.354 1.00 95.50 124 ILE A CA 1
ATOM 936 C C . ILE A 1 124 ? -8.165 -14.292 5.864 1.00 95.50 124 ILE A C 1
ATOM 938 O O . ILE A 1 124 ? -9.184 -14.356 6.553 1.00 95.50 124 ILE A O 1
ATOM 942 N N . ALA A 1 125 ? -6.946 -14.364 6.400 1.00 95.88 125 ALA A N 1
ATOM 943 C CA . ALA A 1 125 ? -6.722 -14.506 7.833 1.00 95.88 125 ALA A CA 1
ATOM 944 C C . ALA A 1 125 ? -7.303 -13.312 8.608 1.00 95.88 125 ALA A C 1
ATOM 946 O O . ALA A 1 125 ? -8.073 -13.504 9.547 1.00 95.88 125 ALA A O 1
ATOM 947 N N . LEU A 1 126 ? -7.024 -12.077 8.181 1.00 94.19 126 LEU A N 1
ATOM 948 C CA . LEU A 1 126 ? -7.576 -10.867 8.801 1.00 94.19 126 LEU A CA 1
ATOM 949 C C . LEU A 1 126 ? -9.107 -10.835 8.740 1.00 94.19 126 LEU A C 1
ATOM 951 O O . LEU A 1 126 ? -9.757 -10.434 9.705 1.00 94.19 126 LEU A O 1
ATOM 955 N N . TRP A 1 127 ? -9.707 -11.318 7.651 1.00 91.69 127 TRP A N 1
ATOM 956 C CA . TRP A 1 127 ? -11.161 -11.439 7.553 1.00 91.69 127 TRP A CA 1
ATOM 957 C C . TRP A 1 127 ? -11.745 -12.387 8.605 1.00 91.69 127 TRP A C 1
ATOM 959 O O . TRP A 1 127 ? -12.846 -12.158 9.112 1.00 91.69 127 TRP A O 1
ATOM 969 N N . HIS A 1 128 ? -11.028 -13.451 8.956 1.00 92.81 128 HIS A N 1
ATOM 970 C CA . HIS A 1 128 ? -11.503 -14.404 9.951 1.00 92.81 128 HIS A CA 1
ATOM 971 C C . HIS A 1 128 ? -11.225 -13.934 11.385 1.00 92.81 128 HIS A C 1
ATOM 973 O O . HIS A 1 128 ? -12.112 -14.000 12.233 1.00 92.81 128 HIS A O 1
ATOM 979 N N . PHE A 1 129 ? -10.026 -13.408 11.642 1.00 92.81 129 PHE A N 1
ATOM 980 C CA . PHE A 1 129 ? -9.530 -13.166 12.998 1.00 92.81 129 PHE A CA 1
ATOM 981 C C . PHE A 1 129 ? -9.693 -11.729 13.503 1.00 92.81 129 PHE A C 1
ATOM 983 O O . PHE A 1 129 ? -9.725 -11.526 14.713 1.00 92.81 129 PHE A O 1
ATOM 990 N N . GLU A 1 130 ? -9.788 -10.717 12.634 1.00 89.81 130 GLU A N 1
ATOM 991 C CA . GLU A 1 130 ? -9.818 -9.324 13.095 1.00 89.81 130 GLU A CA 1
ATOM 992 C C . GLU A 1 130 ? -11.216 -8.919 13.594 1.00 89.81 130 GLU A C 1
ATOM 994 O O . GLU A 1 130 ? -12.145 -8.832 12.787 1.00 89.81 130 GLU A O 1
ATOM 999 N N . PRO A 1 131 ? -11.411 -8.596 14.884 1.00 87.94 131 PRO A N 1
ATOM 1000 C CA . PRO A 1 131 ? -12.702 -8.113 15.357 1.00 87.94 131 PRO A CA 1
ATOM 1001 C C . PRO A 1 131 ? -13.026 -6.722 14.776 1.00 87.94 131 PRO A C 1
ATOM 1003 O O . PRO A 1 131 ? -12.126 -5.918 14.526 1.00 87.94 131 PRO A O 1
ATOM 1006 N N . PRO A 1 132 ? -14.313 -6.382 14.573 1.00 89.19 132 PRO A N 1
ATOM 1007 C CA . PRO A 1 132 ? -14.691 -5.043 14.136 1.00 89.19 132 PRO A CA 1
ATOM 1008 C C . PRO A 1 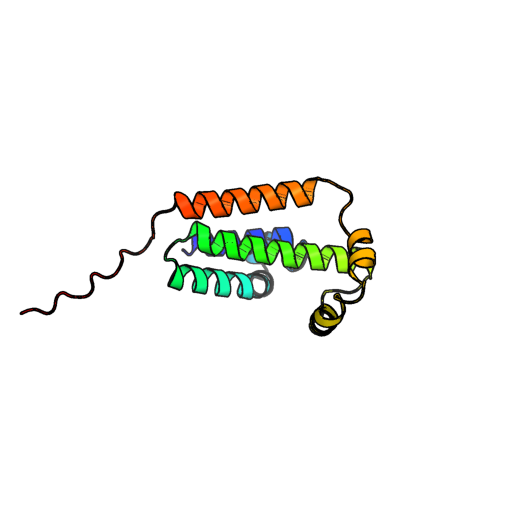132 ? -14.351 -4.005 15.219 1.00 89.19 132 PRO A C 1
ATOM 1010 O O . PRO A 1 132 ? -14.793 -4.125 16.359 1.00 89.19 132 PRO A O 1
ATOM 1013 N N . LEU A 1 133 ? -13.627 -2.947 14.842 1.00 83.44 133 LEU A N 1
ATOM 1014 C CA . LEU A 1 133 ? -13.225 -1.830 15.709 1.00 83.44 133 LEU A CA 1
ATOM 1015 C C . LEU A 1 133 ? -14.406 -1.118 16.370 1.00 83.44 133 LEU A C 1
ATOM 1017 O O . LEU A 1 133 ? -14.300 -0.628 17.490 1.00 83.44 133 LEU A O 1
ATOM 1021 N N . PHE A 1 134 ? -15.511 -0.987 15.638 1.00 77.50 134 PHE A N 1
ATOM 1022 C CA . PHE A 1 134 ? -16.684 -0.259 16.100 1.00 77.50 134 PHE A CA 1
ATOM 1023 C C . PHE A 1 134 ? -17.818 -1.237 16.364 1.00 77.50 134 PHE A C 1
ATOM 1025 O O . PHE A 1 134 ? -18.317 -1.875 15.427 1.00 77.50 134 PHE A O 1
ATOM 1032 N N . ALA A 1 135 ? -18.285 -1.287 17.614 1.00 69.62 135 ALA A N 1
ATOM 1033 C CA . ALA A 1 135 ? -19.472 -2.042 17.990 1.00 69.62 135 ALA A CA 1
ATOM 1034 C C . ALA A 1 135 ? -20.617 -1.745 17.008 1.00 69.62 135 ALA A C 1
ATOM 1036 O O . ALA A 1 135 ? -20.881 -0.580 16.670 1.00 69.62 135 ALA A O 1
ATOM 1037 N N . ARG A 1 136 ? -21.287 -2.793 16.500 1.00 66.56 136 ARG A N 1
ATOM 1038 C CA . ARG A 1 136 ? -22.540 -2.622 15.747 1.00 66.56 136 ARG A CA 1
ATOM 1039 C C . ARG A 1 136 ? -23.431 -1.750 16.616 1.00 66.56 136 ARG A C 1
ATOM 1041 O O . ARG A 1 136 ? -23.699 -2.131 17.750 1.00 66.56 136 ARG A O 1
ATOM 1048 N N . ARG A 1 137 ? -23.841 -0.577 16.111 1.00 62.69 137 ARG A N 1
ATOM 1049 C CA . ARG A 1 137 ? -24.832 0.237 16.820 1.00 62.69 137 ARG A CA 1
ATOM 1050 C C . ARG A 1 137 ? -25.990 -0.711 17.088 1.00 62.69 137 ARG A C 1
ATOM 1052 O O . ARG A 1 137 ? -26.564 -1.241 16.134 1.00 62.69 137 ARG A O 1
ATOM 1059 N N . THR A 1 138 ? -26.262 -0.984 18.359 1.00 58.53 138 THR A N 1
ATOM 1060 C CA . THR A 1 138 ? -27.514 -1.596 18.769 1.00 58.53 138 THR A CA 1
ATOM 1061 C C . THR A 1 138 ? -28.582 -0.746 18.099 1.00 58.53 138 THR A C 1
ATOM 1063 O O . THR A 1 138 ? -28.651 0.461 18.331 1.00 58.53 138 THR A O 1
ATOM 1066 N N . ARG A 1 139 ? -29.325 -1.323 17.141 1.00 60.34 139 ARG A N 1
ATOM 1067 C CA . ARG A 1 139 ? -30.538 -0.671 16.641 1.00 60.34 139 ARG A CA 1
ATOM 1068 C C . ARG A 1 139 ? -31.318 -0.357 17.903 1.00 60.34 139 ARG A C 1
ATOM 1070 O O . ARG A 1 139 ? -31.644 -1.299 18.624 1.00 60.34 139 ARG A O 1
ATOM 1077 N N . GLY A 1 140 ? -31.469 0.932 18.214 1.00 59.81 140 GLY A N 1
ATOM 1078 C CA . GLY A 1 140 ? -32.149 1.374 19.419 1.00 59.81 140 GLY A CA 1
ATOM 1079 C C . GLY A 1 140 ? -33.430 0.571 19.511 1.00 59.81 140 GLY A C 1
ATOM 1080 O O . GLY A 1 140 ? -34.253 0.627 18.595 1.00 59.81 140 GLY A O 1
ATOM 1081 N N . LYS A 1 141 ? -33.543 -0.271 20.543 1.00 56.59 141 LYS A N 1
ATOM 1082 C CA . LYS A 1 141 ? -34.835 -0.851 20.873 1.00 56.59 141 LYS A CA 1
ATOM 1083 C C . LYS A 1 141 ? -35.740 0.365 21.023 1.00 56.59 141 LYS A C 1
ATOM 1085 O O . LYS A 1 141 ? -35.425 1.248 21.821 1.00 56.59 141 LYS A O 1
ATOM 1090 N N . ARG A 1 142 ? -36.774 0.473 20.180 1.00 60.00 142 ARG A N 1
ATOM 1091 C CA . ARG A 1 142 ? -37.858 1.419 20.443 1.00 60.00 142 ARG A CA 1
ATOM 1092 C C . ARG A 1 142 ? -38.249 1.175 21.896 1.00 60.00 142 ARG A C 1
ATOM 1094 O O . ARG A 1 142 ? -38.508 0.028 22.253 1.00 60.00 142 ARG A O 1
ATOM 1101 N N . LEU A 1 143 ? -38.185 2.222 22.712 1.00 55.34 143 LEU A N 1
ATOM 1102 C CA . LEU A 1 143 ? -38.876 2.237 23.991 1.00 55.34 143 LEU A CA 1
ATOM 1103 C C . LEU A 1 143 ? -40.346 1.971 23.641 1.00 55.34 143 LEU A C 1
ATOM 1105 O O . LEU A 1 143 ? -40.944 2.762 22.908 1.00 55.34 143 LEU A O 1
ATOM 1109 N N . VAL A 1 144 ? -40.830 0.785 24.007 1.00 63.06 144 VAL A N 1
ATOM 1110 C CA . VAL A 1 144 ? -42.255 0.440 24.022 1.00 63.06 144 VAL A CA 1
ATOM 1111 C C . VAL A 1 144 ? -42.744 0.752 25.420 1.00 63.06 144 VAL A C 1
ATOM 1113 O O . VAL A 1 144 ? -42.015 0.364 26.362 1.00 63.06 144 VAL A O 1
#

Sequence (144 aa):
MVAVAILFVLLTGLIDGHKGVAPLRLLIQPKFPLANALPGLLLGGLLLLLSRRLLWSFGLAYLLQAVLYGVNALKVENLGTPLMPADFRMVGQLRKGGFHLLAGYLPHSPWPYLALLAGLAAIIALWHFEPPLFARRTRGKRLV

pLDDT: mean 84.47, std 12.06, range [55.34, 97.12]

Secondary structure (DSSP, 8-state):
-HHHHHHHHHHHHHHH--TTT-TTHHHH-THHHHHHHHHHHHHHHHHHHHH--HHHHHHHHHHHHHHHHHHHHHHHHHHSS---TTHHHHGGGGGGTTHHHHHHTS-SSSHHHHHHHHHHHHHHHHHHH---SS----------

Mean predicted aligned error: 8.0 Å

Radius of gyration: 18.77 Å; Cα contacts (8 Å, |Δi|>4): 113; chains: 1; bounding box: 55×34×53 Å

Solvent-accessible surface area (backbone atoms only — not comparable to full-atom values): 8154 Å² total; per-residue (Å²): 108,68,68,58,53,53,50,49,29,40,52,43,14,60,66,64,64,44,86,70,24,27,56,74,32,50,83,79,46,40,66,48,25,47,60,70,26,40,67,41,51,52,49,13,50,52,39,25,72,74,64,30,22,63,66,40,20,43,46,50,26,47,53,55,48,49,51,52,42,50,53,28,50,46,36,30,74,77,67,75,41,74,80,50,82,70,58,65,66,51,58,77,56,40,86,78,62,48,56,68,62,52,60,72,67,50,78,87,61,65,62,67,58,52,53,50,50,50,50,52,52,50,46,54,48,35,66,73,68,55,70,54,76,56,77,77,76,72,74,75,74,75,88,124

Foldseek 3Di:
DVVLLLVLLQVLLVLLVDPCSHNVVCVVPVVVSCVSSVVLVVQLVVQCVVVLFNCLSSLVSSLVSSVQSVVQVLCCVPPVDGDDPVVVVCVVVVVPPCVVVVVVSDDPDCVVVVVSVVSVVVSVVSVVPTDRPDDDPPPPPPPD